Protein AF-A0A2H5Q274-F1 (afdb_monomer)

InterPro domains:
  IPR002906 Small ribosomal subunit protein eS31 [PF01599] (38-78)
  IPR002906 Small ribosomal subunit protein eS31 [SM01402] (38-78)
  IPR011332 Zinc-binding ribosomal protein [SSF57829] (36-78)
  IPR038582 Small ribosomal subunit protein eS31 eukaryotic superfamily [G3DSA:6.20.50.150] (13-79)

Foldseek 3Di:
DDDDDDDPPPPPPPPPPPPDPDDDDPDDDDDDDDPPPLCVQWDDDPPRDIDGNADQDPDPVRDDRFGFDDDPPDTHGPPD

Nearest PDB structures (foldseek):
  6zlw-assembly1_g  TM=6.996E-01  e=4.238E-06  Homo sapiens
  8q7z-assembly1_AC  TM=6.763E-01  e=1.780E-05  Gallus gallus
  7syx-assembly1_g  TM=6.773E-01  e=3.919E-05  Oryctolagus cuniculus
  6p5j-assembly1_g  TM=6.872E-01  e=4.523E-05  O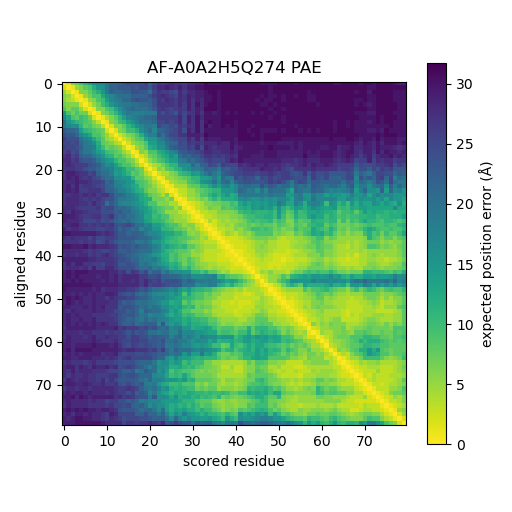ryctolagus cuniculus
  7sym-assembly1_g  TM=6.585E-01  e=6.476E-05  Oryctolagus cuniculus

pLDDT: mean 73.49, std 15.2, range [37.5, 90.44]

Secondary structure (DSSP, 8-state):
---------------------PPPPPPPPPP---TTGGGGGEEE-TTS-EEESSPBP--TTS-TT-BPEE-SS-EE----

Solvent-accessible surface area (backbone atoms only — not comparable to full-atom values): 5843 Å² total; per-residue (Å²): 134,92,83,82,90,74,89,73,76,76,84,76,73,79,77,74,78,74,75,75,86,74,77,80,76,78,78,77,84,76,86,78,85,67,82,69,63,74,60,76,42,52,48,79,49,98,79,83,49,72,45,72,76,56,56,69,49,88,51,87,87,42,51,99,83,42,58,35,46,80,53,99,90,46,75,43,70,78,87,121

Organism: Citrus unshiu (NCBI:txid55188)

Mean predicted aligned error: 16.31 Å

Sequence (80 aa):
MDFAPSALASWQGEEEKKEGIHQAQEDQTQEVEVKLAVLQFYKVYDLGKVQTLRKECHNTECGAGTFMASHFDRHYCGGD

Structure (mmCIF, N/CA/C/O backbone):
data_AF-A0A2H5Q274-F1
#
_entry.id   AF-A0A2H5Q274-F1
#
loop_
_atom_site.group_PDB
_atom_site.id
_atom_site.type_symbol
_atom_site.label_atom_id
_atom_site.label_alt_id
_atom_site.label_comp_id
_atom_site.label_asym_id
_atom_site.label_entity_id
_atom_site.label_seq_id
_atom_site.pdbx_PDB_ins_code
_atom_site.Cartn_x
_atom_site.Cartn_y
_atom_site.Cartn_z
_atom_site.occupancy
_atom_site.B_iso_or_equiv
_atom_site.auth_seq_id
_atom_site.auth_comp_id
_atom_site.auth_asym_id
_atom_site.auth_atom_id
_atom_site.pdbx_PDB_model_num
ATOM 1 N N . MET A 1 1 ? 90.909 32.087 11.107 1.00 44.06 1 MET A N 1
ATOM 2 C CA . MET A 1 1 ? 90.052 33.006 10.340 1.00 44.06 1 MET A CA 1
ATOM 3 C C . MET A 1 1 ? 88.700 32.348 10.196 1.00 44.06 1 MET A C 1
ATOM 5 O O . MET A 1 1 ? 88.558 31.402 9.434 1.00 44.06 1 MET A O 1
ATOM 9 N N . ASP A 1 2 ? 87.768 32.803 11.018 1.00 44.38 2 ASP A N 1
ATOM 10 C CA . ASP A 1 2 ? 86.355 32.454 11.019 1.00 44.38 2 ASP A CA 1
ATOM 11 C C . ASP A 1 2 ? 85.708 32.798 9.679 1.00 44.38 2 ASP A C 1
ATOM 13 O O . ASP A 1 2 ? 85.712 33.961 9.293 1.00 44.38 2 ASP A O 1
ATOM 17 N N . PHE A 1 3 ? 85.128 31.815 8.990 1.00 37.50 3 PHE A N 1
ATOM 18 C CA . PHE A 1 3 ? 84.146 32.056 7.933 1.00 37.50 3 PHE A CA 1
ATOM 19 C C . PHE A 1 3 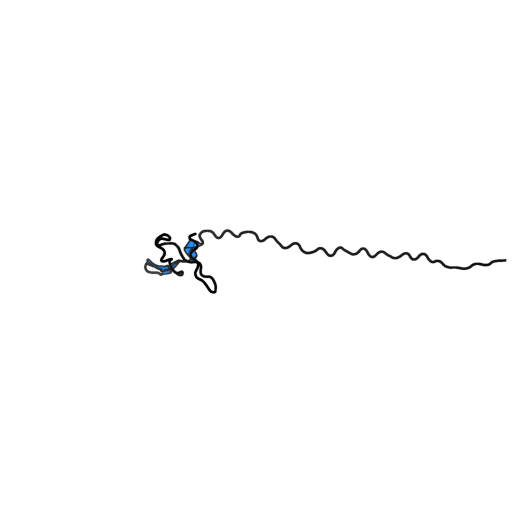? 83.230 30.839 7.788 1.00 37.50 3 PHE A C 1
ATOM 21 O O . PHE A 1 3 ? 83.580 29.878 7.111 1.00 37.50 3 PHE A O 1
ATOM 28 N N . ALA A 1 4 ? 82.065 30.892 8.437 1.00 42.66 4 ALA A N 1
ATOM 29 C CA . ALA A 1 4 ? 80.769 30.622 7.805 1.00 42.66 4 ALA A CA 1
ATOM 30 C C . ALA A 1 4 ? 79.636 30.698 8.848 1.00 42.66 4 ALA A C 1
ATOM 32 O O . ALA A 1 4 ? 79.462 29.772 9.642 1.00 42.66 4 ALA A O 1
ATOM 33 N N . PRO A 1 5 ? 78.815 31.760 8.828 1.00 61.41 5 PRO A N 1
ATOM 34 C CA . PRO A 1 5 ? 77.448 31.685 9.304 1.00 61.41 5 PRO A CA 1
ATOM 35 C C . PRO A 1 5 ? 76.596 31.097 8.174 1.00 61.41 5 PRO A C 1
ATOM 37 O O . PRO A 1 5 ? 76.624 31.595 7.054 1.00 61.41 5 PRO A O 1
ATOM 40 N N . SER A 1 6 ? 75.792 30.076 8.437 1.00 43.59 6 SER A N 1
ATOM 41 C CA . SER A 1 6 ? 74.504 29.997 7.746 1.00 43.59 6 SER A CA 1
ATOM 42 C C . SER A 1 6 ? 73.542 29.182 8.581 1.00 43.59 6 SER A C 1
ATOM 44 O O . SER A 1 6 ? 73.691 27.981 8.793 1.00 43.59 6 SER A O 1
ATOM 46 N N . ALA A 1 7 ? 72.567 29.908 9.108 1.00 51.12 7 ALA A N 1
ATOM 47 C CA . ALA A 1 7 ? 71.338 29.350 9.600 1.00 51.12 7 ALA A CA 1
ATOM 48 C C . ALA A 1 7 ? 70.701 28.518 8.481 1.00 51.12 7 ALA A C 1
ATOM 50 O O . ALA A 1 7 ? 70.174 29.062 7.515 1.00 51.12 7 ALA A O 1
ATOM 51 N N . LEU A 1 8 ? 70.723 27.202 8.632 1.00 45.59 8 LEU A N 1
ATOM 52 C CA . LEU A 1 8 ? 69.662 26.360 8.108 1.00 45.59 8 LEU A CA 1
ATOM 53 C C . LEU A 1 8 ? 68.850 25.933 9.324 1.00 45.59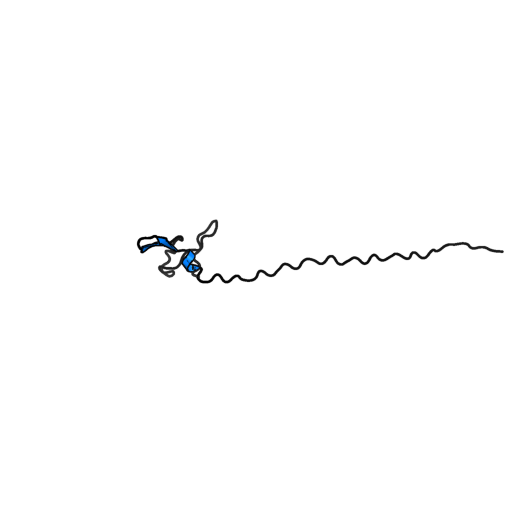 8 LEU A C 1
ATOM 55 O O . LEU A 1 8 ? 68.990 24.827 9.837 1.00 45.59 8 LEU A O 1
ATOM 59 N N . ALA A 1 9 ? 68.059 26.884 9.835 1.00 46.38 9 ALA A N 1
ATOM 60 C CA . ALA A 1 9 ? 66.954 26.576 10.726 1.00 46.38 9 ALA A CA 1
ATOM 61 C C . ALA A 1 9 ? 66.146 25.473 10.041 1.00 46.38 9 ALA A C 1
ATOM 63 O O . ALA A 1 9 ? 65.653 25.668 8.927 1.00 46.38 9 ALA A O 1
ATOM 64 N N . SER A 1 10 ? 66.125 24.287 10.650 1.00 40.50 10 SER A N 1
ATOM 65 C CA . SER A 1 10 ? 65.400 23.147 10.118 1.00 40.50 10 SER A CA 1
ATOM 66 C C . SER A 1 10 ? 63.945 23.556 9.972 1.00 40.50 10 SER A C 1
ATOM 68 O O . SER A 1 10 ? 63.307 23.945 10.950 1.00 40.50 10 SER A O 1
ATOM 70 N N . TRP A 1 11 ? 63.439 23.486 8.747 1.00 39.19 11 TRP A N 1
ATOM 71 C CA . TRP A 1 11 ? 62.028 23.628 8.443 1.00 39.19 11 TRP A CA 1
ATOM 72 C C . TRP A 1 11 ? 61.317 22.422 9.057 1.00 39.19 11 TRP A C 1
ATOM 74 O O . TRP A 1 11 ? 61.123 21.401 8.404 1.00 39.19 11 TRP A O 1
ATOM 84 N N . GLN A 1 12 ? 60.998 22.495 10.346 1.00 43.28 12 GLN A N 1
ATOM 85 C CA . GLN A 1 12 ? 60.034 21.595 10.960 1.00 43.28 12 GLN A CA 1
ATOM 86 C C . GLN A 1 12 ? 58.666 22.064 10.475 1.00 43.28 12 GLN A C 1
ATOM 88 O O . GLN A 1 12 ? 58.024 22.912 11.084 1.00 43.28 12 GLN A O 1
ATOM 93 N N . GLY A 1 13 ? 58.287 21.571 9.295 1.00 42.50 13 GLY A N 1
ATOM 94 C CA . GLY A 1 13 ? 56.909 21.606 8.844 1.00 42.50 13 GLY A CA 1
ATOM 95 C C . GLY A 1 13 ? 56.096 20.791 9.834 1.00 42.50 13 GLY A C 1
ATOM 96 O O . GLY A 1 13 ? 56.244 19.574 9.908 1.00 42.50 13 GLY A O 1
ATOM 97 N N . GLU A 1 14 ? 55.299 21.480 10.638 1.00 56.72 14 GLU A N 1
ATOM 98 C CA . GLU A 1 14 ? 54.249 20.864 11.431 1.00 56.72 14 GLU A CA 1
ATOM 99 C C . GLU A 1 14 ? 53.261 20.263 10.425 1.00 56.72 14 GLU A C 1
ATOM 101 O O . GLU A 1 14 ? 52.505 20.979 9.766 1.00 56.72 14 GLU A O 1
ATOM 106 N N . GLU A 1 15 ? 53.353 18.950 10.200 1.00 61.50 15 GLU A N 1
ATOM 107 C CA . GLU A 1 15 ? 52.345 18.225 9.438 1.00 61.50 15 GLU A CA 1
ATOM 108 C C . GLU A 1 15 ? 51.055 18.271 10.253 1.00 61.50 15 GLU A C 1
ATOM 110 O O . GLU A 1 15 ? 50.825 17.467 11.158 1.00 61.50 15 GLU A O 1
ATOM 115 N N . GLU A 1 16 ? 50.223 19.263 9.939 1.00 64.44 16 GLU A N 1
ATOM 116 C CA . GLU A 1 16 ? 48.838 19.316 10.372 1.00 64.44 16 GLU A CA 1
ATOM 117 C C . GLU A 1 16 ? 48.191 17.992 9.968 1.00 64.44 16 GLU A C 1
ATOM 119 O O . GLU A 1 16 ? 47.980 17.694 8.785 1.00 64.44 16 GLU A O 1
ATOM 124 N N . LYS A 1 17 ? 47.915 17.163 10.976 1.00 60.25 17 LYS A N 1
ATOM 125 C CA . LYS A 1 17 ? 47.155 15.935 10.821 1.00 60.25 17 LYS A CA 1
ATOM 126 C C . LYS A 1 17 ? 45.800 16.338 10.257 1.00 60.25 17 LYS A C 1
ATOM 128 O O . LYS A 1 17 ? 44.946 16.837 10.982 1.00 60.25 17 LYS A O 1
ATOM 133 N N . LYS A 1 18 ? 45.613 16.135 8.952 1.00 65.75 18 LYS A N 1
ATOM 134 C CA . LYS A 1 18 ? 44.301 16.258 8.326 1.00 65.75 18 LYS A CA 1
ATOM 135 C C . LYS A 1 18 ? 43.399 15.230 8.994 1.00 65.75 18 LYS A C 1
ATOM 137 O O . LYS A 1 18 ? 43.490 14.039 8.702 1.00 65.75 18 LYS A O 1
ATOM 142 N N . GLU A 1 19 ? 42.578 15.700 9.927 1.00 66.44 19 GLU A N 1
ATOM 143 C CA . GLU A 1 19 ? 41.411 14.981 10.420 1.00 66.44 19 GLU A CA 1
ATOM 144 C C . GLU A 1 19 ? 40.666 14.490 9.173 1.00 66.44 19 GLU A C 1
ATOM 146 O O . GLU A 1 19 ? 40.309 15.280 8.293 1.00 66.44 19 GLU A O 1
ATOM 151 N N . GLY A 1 20 ? 40.563 13.170 9.020 1.00 62.03 20 GLY A N 1
ATOM 152 C CA . GLY A 1 20 ? 39.939 12.583 7.845 1.00 62.03 20 GLY A CA 1
ATOM 153 C C . GLY A 1 20 ? 38.517 13.113 7.733 1.00 62.03 20 GLY A C 1
ATOM 154 O O . GLY A 1 20 ? 37.740 13.010 8.681 1.00 62.03 20 GLY A O 1
ATOM 155 N N . ILE A 1 21 ? 38.163 13.685 6.582 1.00 68.62 21 ILE A N 1
ATOM 156 C CA . ILE A 1 21 ? 36.764 13.984 6.289 1.00 68.62 21 ILE A CA 1
ATOM 157 C C . ILE A 1 21 ? 36.073 12.627 6.151 1.00 68.62 21 ILE A C 1
ATOM 159 O O . ILE A 1 21 ? 36.184 11.958 5.125 1.00 68.62 21 ILE A O 1
ATOM 163 N N . HIS A 1 22 ? 35.421 12.184 7.223 1.00 69.06 22 HIS A N 1
ATOM 164 C CA . HIS A 1 22 ? 34.616 10.975 7.208 1.00 69.06 22 HIS A CA 1
ATOM 165 C C . HIS A 1 22 ? 33.331 11.270 6.440 1.00 69.06 22 HIS A C 1
ATOM 167 O O . HIS A 1 22 ? 32.537 12.127 6.832 1.00 69.06 22 HIS A O 1
ATOM 173 N N . GLN A 1 23 ? 33.135 10.569 5.327 1.00 75.12 23 GLN A N 1
ATOM 174 C CA . GLN A 1 23 ? 31.879 10.626 4.597 1.00 75.12 23 GLN A CA 1
ATOM 175 C C . GLN A 1 23 ? 30.804 9.933 5.436 1.00 75.12 23 GLN A C 1
ATOM 177 O O . GLN A 1 23 ? 30.974 8.778 5.827 1.00 75.12 23 GLN A O 1
ATOM 182 N N . ALA A 1 24 ? 29.732 10.660 5.760 1.00 77.25 24 ALA A N 1
ATOM 183 C CA . ALA A 1 24 ? 28.624 10.121 6.536 1.00 77.25 24 ALA A CA 1
ATOM 184 C C . ALA A 1 24 ? 28.031 8.920 5.793 1.00 77.25 24 ALA A C 1
ATOM 186 O O . ALA A 1 24 ? 27.631 9.036 4.634 1.00 77.25 24 ALA A O 1
ATOM 187 N N . GLN A 1 25 ? 28.021 7.764 6.452 1.00 77.12 25 GLN A N 1
ATOM 188 C CA . GLN A 1 25 ? 27.389 6.572 5.911 1.00 77.12 25 GLN A CA 1
ATOM 189 C C . GLN A 1 25 ? 25.877 6.794 5.914 1.00 77.12 25 GLN A C 1
ATOM 191 O O . GLN A 1 25 ? 25.308 7.121 6.956 1.00 77.12 25 GLN A O 1
ATOM 196 N N . GLU A 1 26 ? 25.241 6.655 4.751 1.00 80.19 26 GLU A N 1
ATOM 197 C CA . GLU A 1 26 ? 23.785 6.726 4.654 1.00 80.19 26 GLU A CA 1
ATOM 198 C C . GLU A 1 26 ? 23.171 5.602 5.494 1.00 80.19 26 GLU A C 1
ATOM 200 O O . GLU A 1 26 ? 23.567 4.436 5.388 1.00 80.19 26 GLU A O 1
ATOM 205 N N . ASP A 1 27 ? 22.236 5.974 6.372 1.00 80.31 27 ASP A N 1
ATOM 206 C CA . ASP A 1 27 ? 21.508 5.016 7.194 1.00 80.31 27 ASP A CA 1
ATOM 207 C C . ASP A 1 27 ? 20.695 4.100 6.274 1.00 80.31 27 ASP A C 1
ATOM 209 O O . ASP A 1 27 ? 19.962 4.555 5.387 1.00 80.31 27 ASP A O 1
ATOM 213 N N . GLN A 1 28 ? 20.876 2.794 6.449 1.00 84.31 28 GLN A N 1
ATOM 214 C CA . GLN A 1 28 ? 20.131 1.816 5.677 1.00 84.31 28 GLN A CA 1
ATOM 215 C C . GLN A 1 28 ? 18.673 1.872 6.120 1.00 84.31 28 GLN A C 1
ATOM 217 O O . GLN A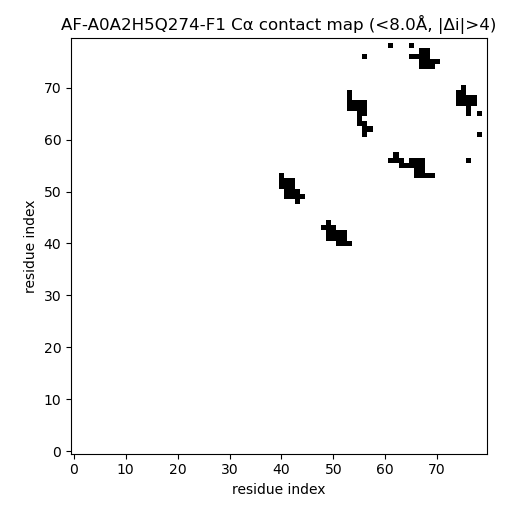 1 28 ? 18.349 1.556 7.263 1.00 84.31 28 GLN A O 1
ATOM 222 N N . THR A 1 29 ? 17.787 2.247 5.195 1.00 83.56 29 THR A N 1
ATOM 223 C CA . THR A 1 29 ? 16.352 2.303 5.478 1.00 83.56 29 THR A CA 1
ATOM 224 C C . THR A 1 29 ? 15.873 0.942 5.972 1.00 83.56 29 THR A C 1
ATOM 226 O O . THR A 1 29 ? 15.941 -0.052 5.251 1.00 83.56 29 THR A O 1
ATOM 229 N N . GLN A 1 30 ? 15.385 0.911 7.210 1.00 82.75 30 GLN A N 1
ATOM 230 C CA . GLN A 1 30 ? 14.776 -0.278 7.788 1.00 82.75 30 GLN A CA 1
ATOM 231 C C . GLN A 1 30 ? 13.351 -0.431 7.257 1.00 82.75 30 GLN A C 1
ATOM 233 O O . GLN A 1 30 ? 12.588 0.539 7.200 1.00 82.75 30 GLN A O 1
ATOM 238 N N . GLU A 1 31 ? 12.982 -1.652 6.874 1.00 82.88 31 GLU A N 1
ATOM 239 C CA . GLU A 1 31 ? 11.626 -1.945 6.423 1.00 82.88 31 GLU A CA 1
ATOM 240 C C . GLU A 1 31 ? 10.645 -1.830 7.591 1.00 82.88 31 GLU A C 1
ATOM 242 O O . GLU A 1 31 ? 10.752 -2.522 8.606 1.00 82.88 31 GLU A O 1
ATOM 247 N N . VAL A 1 32 ? 9.663 -0.940 7.440 1.00 85.06 32 VAL A N 1
ATOM 248 C CA . VAL A 1 32 ? 8.560 -0.816 8.391 1.00 85.06 32 VAL A CA 1
ATOM 249 C C . VAL A 1 32 ? 7.448 -1.757 7.956 1.00 85.06 32 VAL A C 1
ATOM 251 O O . VAL A 1 32 ? 6.770 -1.524 6.954 1.00 85.06 32 VAL A O 1
ATOM 254 N N . GLU A 1 33 ? 7.230 -2.815 8.732 1.00 82.00 33 GLU A N 1
ATOM 255 C CA . GLU A 1 33 ? 6.117 -3.728 8.498 1.00 82.00 33 GLU A CA 1
ATOM 256 C C . GLU A 1 33 ? 4.797 -3.074 8.928 1.00 82.00 33 GLU A C 1
ATOM 258 O O . GLU A 1 33 ? 4.488 -2.931 10.116 1.00 82.00 33 GLU A O 1
ATOM 263 N N . VAL A 1 34 ? 3.980 -2.695 7.946 1.00 83.31 34 VAL A N 1
ATOM 264 C CA . VAL A 1 34 ? 2.623 -2.209 8.198 1.00 83.31 34 VAL A CA 1
ATOM 265 C C . VAL A 1 34 ? 1.670 -3.397 8.221 1.00 83.31 34 VAL A C 1
ATOM 267 O O . VAL A 1 34 ? 1.199 -3.880 7.188 1.00 83.31 34 VAL A O 1
ATOM 270 N N . LYS A 1 35 ? 1.361 -3.867 9.430 1.00 84.88 35 LYS A N 1
ATOM 271 C CA . LYS A 1 35 ? 0.382 -4.939 9.636 1.00 84.88 35 LYS A CA 1
ATOM 272 C C . LY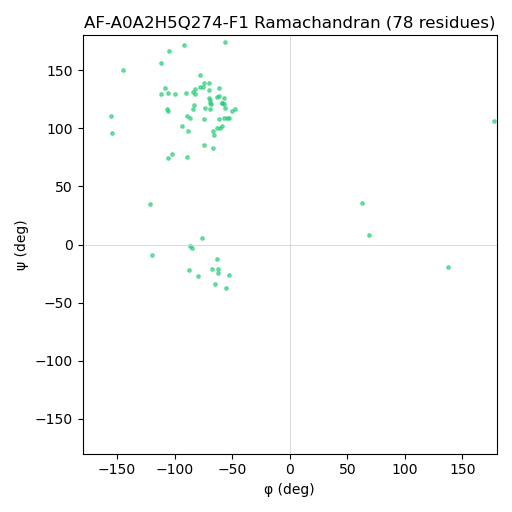S A 1 35 ? -0.989 -4.497 9.120 1.00 84.88 35 LYS A C 1
ATOM 274 O O . LYS A 1 35 ? -1.447 -3.400 9.429 1.00 84.88 35 LYS A O 1
ATOM 279 N N . LEU A 1 36 ? -1.655 -5.383 8.375 1.00 83.81 36 LEU A N 1
ATOM 280 C CA . LEU A 1 36 ? -3.033 -5.206 7.892 1.00 83.81 36 LEU A CA 1
ATOM 281 C C . LEU A 1 36 ? -3.252 -4.018 6.931 1.00 83.81 36 LEU A C 1
ATOM 283 O O . LEU A 1 36 ? -4.329 -3.420 6.915 1.00 83.81 36 LEU A O 1
ATOM 287 N N . ALA A 1 37 ? -2.279 -3.724 6.065 1.00 83.00 37 ALA A N 1
ATOM 288 C CA . ALA A 1 37 ? -2.357 -2.637 5.079 1.00 83.00 37 ALA A CA 1
ATOM 289 C C . ALA A 1 37 ? -3.618 -2.661 4.180 1.00 83.00 37 ALA A C 1
ATOM 291 O O . ALA A 1 37 ? -4.080 -1.618 3.723 1.00 83.00 37 ALA A O 1
ATOM 292 N N . VAL A 1 38 ? -4.221 -3.835 3.960 1.00 83.50 38 VAL A N 1
ATOM 293 C CA . VAL A 1 38 ? -5.429 -4.001 3.129 1.00 83.50 38 VAL A CA 1
ATOM 294 C C . VAL A 1 38 ? -6.655 -3.292 3.720 1.00 83.50 38 VAL A C 1
ATOM 296 O O . VAL A 1 38 ? -7.477 -2.760 2.974 1.00 83.50 38 VAL A O 1
ATOM 299 N N . LEU A 1 39 ? -6.781 -3.232 5.050 1.00 86.19 39 LEU A N 1
ATOM 300 C CA . LEU A 1 39 ? -7.933 -2.598 5.703 1.00 86.19 39 LEU A CA 1
ATOM 301 C C . LEU A 1 39 ? -7.980 -1.082 5.489 1.00 86.19 39 LEU A C 1
ATOM 303 O O . LEU A 1 39 ? -9.056 -0.494 5.546 1.00 86.19 39 LEU A O 1
ATOM 307 N N . GLN A 1 40 ? -6.847 -0.457 5.165 1.00 85.44 40 GLN A N 1
ATOM 308 C CA . GLN A 1 40 ? -6.779 0.976 4.885 1.00 85.44 40 GLN A CA 1
ATOM 309 C C . GLN A 1 40 ? -7.618 1.386 3.662 1.00 85.44 40 GLN A C 1
ATOM 311 O O . GLN A 1 40 ? -7.987 2.552 3.535 1.00 85.44 40 GLN A O 1
ATOM 316 N N . PHE A 1 41 ? -7.940 0.452 2.760 1.00 86.62 41 PHE A N 1
ATOM 317 C CA . PHE A 1 41 ? -8.709 0.741 1.543 1.00 86.62 41 PHE A CA 1
ATOM 318 C C . PHE A 1 41 ? -10.225 0.722 1.743 1.00 86.62 41 PHE A C 1
ATOM 320 O O . PHE A 1 41 ? -10.960 1.047 0.808 1.00 86.62 41 PHE A O 1
ATOM 327 N N . TYR A 1 42 ? -10.694 0.392 2.945 1.00 88.38 42 TYR A N 1
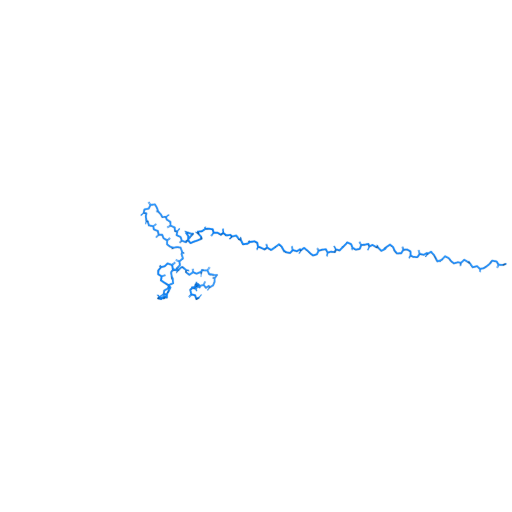ATOM 328 C CA . TYR A 1 42 ? -12.110 0.315 3.269 1.00 88.38 42 TYR A CA 1
ATO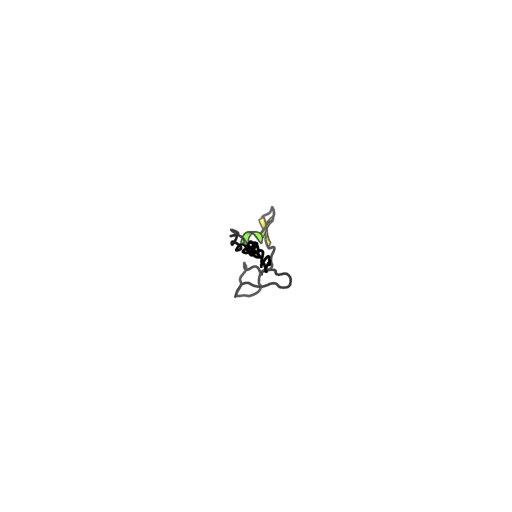M 329 C C . TYR A 1 42 ? -12.503 1.423 4.238 1.00 88.38 42 TYR A C 1
ATOM 331 O O . TYR A 1 42 ? -11.904 1.595 5.298 1.00 88.38 42 TYR A O 1
ATOM 339 N N . LYS A 1 43 ? -13.565 2.153 3.897 1.00 88.38 43 LYS A N 1
ATOM 340 C CA . LYS A 1 43 ? -14.208 3.096 4.810 1.00 88.38 43 LYS A CA 1
ATOM 341 C C . LYS A 1 43 ? -15.536 2.514 5.274 1.00 88.38 43 LYS A C 1
ATOM 343 O O . LYS A 1 43 ? -16.439 2.294 4.464 1.00 88.38 43 LYS A O 1
ATOM 348 N N . VAL A 1 44 ? -15.637 2.259 6.575 1.00 88.75 44 VAL A N 1
ATOM 349 C CA . VAL A 1 44 ? -16.858 1.760 7.216 1.00 88.75 44 VAL A CA 1
ATOM 350 C C . VAL A 1 44 ? -17.699 2.953 7.664 1.00 88.75 44 VAL A C 1
ATOM 352 O O . VAL A 1 44 ? -17.182 3.876 8.290 1.00 88.75 44 VAL A O 1
ATOM 355 N N . TYR A 1 45 ? -18.982 2.941 7.314 1.00 90.44 45 TYR A N 1
ATOM 356 C CA . TYR A 1 45 ? -19.977 3.902 7.794 1.00 90.44 45 TYR A CA 1
ATOM 357 C C . TYR A 1 45 ? -20.895 3.251 8.840 1.00 90.44 45 TYR A C 1
ATOM 359 O O . TYR A 1 45 ? -20.960 2.026 8.939 1.00 90.44 45 TYR A O 1
ATOM 367 N N . ASP A 1 46 ? -21.666 4.069 9.560 1.00 82.69 46 ASP A N 1
ATOM 368 C CA . ASP A 1 46 ? -22.455 3.669 10.741 1.00 82.69 46 ASP A CA 1
ATOM 369 C C . ASP A 1 46 ? -23.567 2.630 10.478 1.00 82.69 46 ASP A C 1
ATOM 371 O O . ASP A 1 46 ? -24.111 2.050 11.413 1.00 82.69 46 ASP A O 1
ATOM 375 N N . LEU A 1 47 ? -23.914 2.364 9.213 1.00 78.31 47 LEU A N 1
ATOM 376 C CA . LEU A 1 47 ? -25.052 1.518 8.815 1.00 78.31 47 LEU A CA 1
ATOM 377 C C . LEU A 1 47 ? -24.648 0.309 7.958 1.00 78.31 47 LEU A C 1
ATOM 379 O O . LEU A 1 47 ? -25.356 -0.068 7.027 1.00 78.31 47 LEU A O 1
ATOM 383 N N . GLY A 1 48 ? -23.476 -0.279 8.216 1.00 79.50 48 GLY A N 1
ATOM 384 C CA . GLY A 1 48 ? -23.032 -1.504 7.528 1.00 79.50 48 GLY A CA 1
ATOM 385 C C . GLY A 1 48 ? -22.705 -1.313 6.042 1.00 79.50 48 GLY A C 1
ATOM 386 O O . GLY A 1 48 ? -22.447 -2.279 5.327 1.00 79.50 48 GLY A O 1
ATOM 387 N N . LYS A 1 49 ? -22.684 -0.063 5.568 1.00 84.69 49 LYS A N 1
ATOM 388 C CA . LYS A 1 49 ? -22.223 0.286 4.229 1.00 84.69 49 LYS A CA 1
ATOM 389 C C . LYS A 1 49 ? -20.707 0.428 4.260 1.00 84.69 49 LYS A C 1
ATOM 391 O O . LYS A 1 49 ? -20.176 1.317 4.926 1.00 84.69 49 LYS A O 1
ATOM 396 N N . VAL A 1 50 ? -20.026 -0.428 3.510 1.00 86.56 50 VAL A N 1
ATOM 397 C CA . VAL A 1 50 ? -18.584 -0.335 3.277 1.00 86.56 50 VAL A CA 1
ATOM 398 C C . VAL A 1 50 ? -18.368 0.312 1.915 1.00 86.56 50 VAL A C 1
ATOM 400 O O . VAL A 1 50 ? -18.985 -0.095 0.932 1.00 86.56 50 VAL A O 1
ATOM 403 N N . GLN A 1 51 ? -17.530 1.345 1.857 1.00 86.44 51 GLN A N 1
ATOM 404 C CA . GLN A 1 51 ? -17.082 1.928 0.591 1.00 86.44 51 GLN A CA 1
ATOM 405 C C . GLN A 1 51 ? -15.616 1.572 0.348 1.00 86.44 51 GLN A C 1
ATOM 407 O O . GLN A 1 51 ? -14.788 1.689 1.256 1.00 86.44 51 GLN A O 1
ATOM 412 N N . THR A 1 52 ? -15.308 1.155 -0.878 1.00 86.06 52 THR A N 1
ATOM 413 C CA . THR A 1 52 ? -13.943 0.932 -1.360 1.00 86.06 52 THR A CA 1
ATOM 414 C C . THR A 1 52 ? -13.340 2.255 -1.834 1.00 86.06 52 THR A C 1
ATOM 416 O O . THR A 1 52 ? -13.967 3.021 -2.563 1.00 86.06 52 THR A O 1
ATOM 419 N N . LEU A 1 53 ? -12.122 2.561 -1.378 1.00 86.94 53 LEU A N 1
ATOM 420 C CA . LEU A 1 53 ? -11.424 3.814 -1.703 1.00 86.94 53 LEU A CA 1
ATOM 421 C C . LEU A 1 53 ? -10.604 3.724 -2.998 1.00 86.94 53 LEU A C 1
ATOM 423 O O . LEU A 1 53 ? -10.281 4.747 -3.599 1.00 86.94 53 LEU A O 1
ATOM 427 N N . ARG A 1 54 ? -10.239 2.508 -3.417 1.00 86.50 54 ARG A N 1
ATOM 428 C CA . ARG A 1 54 ? -9.471 2.234 -4.639 1.00 86.50 54 ARG A CA 1
ATOM 429 C C . ARG A 1 54 ? -10.331 1.516 -5.669 1.00 86.50 54 ARG A C 1
ATOM 431 O O . ARG A 1 54 ? -11.298 0.845 -5.323 1.00 86.50 54 ARG A O 1
ATOM 438 N N . LYS A 1 55 ? -9.947 1.654 -6.939 1.00 84.88 55 LYS A N 1
ATOM 439 C CA . LYS A 1 55 ? -10.611 0.978 -8.057 1.00 84.88 55 LYS A CA 1
ATOM 440 C C . LYS A 1 55 ? -10.243 -0.504 -8.085 1.00 84.88 55 LYS A C 1
ATOM 442 O O . LYS A 1 55 ? -9.081 -0.863 -7.876 1.00 84.88 55 LYS A O 1
ATOM 447 N N . GLU A 1 56 ? -11.238 -1.328 -8.370 1.00 82.56 56 GLU A N 1
ATOM 448 C CA . GLU A 1 56 ? -11.074 -2.756 -8.627 1.00 82.56 56 GLU A CA 1
ATOM 449 C C . GLU A 1 56 ? -10.541 -2.973 -10.050 1.00 82.56 56 GLU A C 1
ATOM 451 O O . GLU A 1 56 ? -10.827 -2.191 -10.964 1.00 82.56 56 GLU A O 1
ATOM 456 N N . CYS A 1 57 ? -9.719 -4.007 -10.233 1.00 80.56 57 CYS A N 1
ATOM 457 C CA . CYS A 1 57 ? -9.247 -4.394 -11.556 1.00 80.56 57 CYS A CA 1
ATOM 458 C C . CYS A 1 57 ? -10.366 -5.118 -12.323 1.00 80.56 57 CYS A C 1
ATOM 460 O O . CYS A 1 57 ? -11.024 -5.995 -11.779 1.00 80.56 57 CYS A O 1
ATOM 462 N N . HIS A 1 58 ? -10.566 -4.773 -13.598 1.00 75.81 58 HIS A N 1
ATOM 463 C CA . HIS A 1 58 ? -11.584 -5.402 -14.454 1.00 75.81 58 HIS A CA 1
ATOM 464 C C . HIS A 1 58 ? -11.084 -6.683 -15.144 1.00 75.81 58 HIS A C 1
ATOM 466 O O . HIS A 1 58 ? -11.819 -7.279 -15.931 1.00 75.81 58 HIS A O 1
ATOM 472 N N . ASN A 1 59 ? -9.823 -7.073 -14.923 1.00 76.06 59 ASN A N 1
ATOM 473 C CA . ASN A 1 59 ? -9.254 -8.265 -15.541 1.00 76.06 59 ASN A CA 1
ATOM 474 C C . ASN A 1 59 ? -9.894 -9.521 -14.931 1.00 76.06 59 ASN A C 1
ATOM 476 O O . ASN A 1 59 ? -9.971 -9.643 -13.713 1.00 76.06 59 ASN A O 1
ATOM 480 N N . THR A 1 60 ? -10.319 -10.472 -15.763 1.00 73.00 60 THR A N 1
ATOM 481 C CA . THR A 1 60 ? -10.986 -11.709 -15.322 1.00 73.00 60 THR A CA 1
ATOM 482 C C . THR A 1 60 ? -10.110 -12.589 -14.434 1.00 73.00 60 THR A C 1
ATOM 484 O O . THR A 1 60 ? -10.636 -13.363 -13.640 1.00 73.00 60 THR A O 1
ATOM 487 N N . GLU A 1 61 ? -8.787 -12.463 -14.546 1.00 75.06 61 GLU A N 1
ATOM 488 C CA . GLU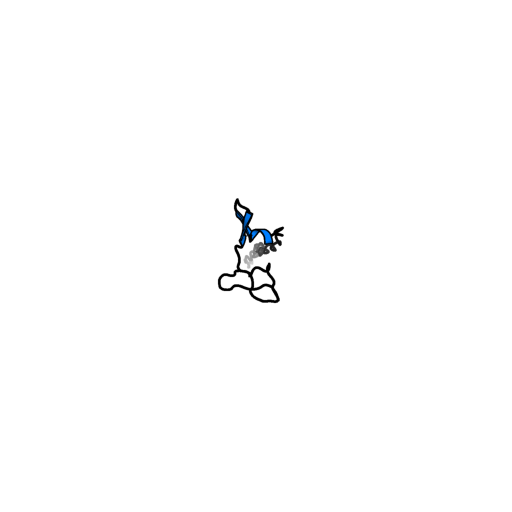 A 1 61 ? -7.824 -13.187 -13.706 1.00 75.06 61 GLU A CA 1
ATOM 489 C C . GLU A 1 61 ? -7.654 -12.549 -12.321 1.00 75.06 61 GLU A C 1
ATOM 491 O O . GLU A 1 61 ? -7.366 -13.226 -11.336 1.00 75.06 61 GLU A O 1
ATOM 496 N N . CYS A 1 62 ? -7.887 -11.240 -12.225 1.00 70.56 62 CYS A N 1
ATOM 497 C CA . CYS A 1 62 ? -7.733 -10.469 -11.004 1.00 70.56 62 CYS A CA 1
ATOM 498 C C . CYS A 1 62 ? -9.121 -10.230 -10.403 1.00 70.56 62 CYS A C 1
ATOM 500 O O . CYS A 1 62 ? -9.727 -9.181 -10.598 1.00 70.56 62 CYS A O 1
ATOM 502 N N . GLY A 1 63 ? -9.651 -11.263 -9.744 1.00 70.56 63 GLY A N 1
ATOM 503 C CA . GLY A 1 63 ? -11.019 -11.284 -9.224 1.00 70.56 63 GLY A CA 1
ATOM 504 C C . GLY A 1 63 ? -11.375 -10.140 -8.261 1.00 70.56 63 GLY A C 1
ATOM 505 O O . GLY A 1 63 ? -10.537 -9.336 -7.843 1.00 70.56 63 GLY A O 1
ATOM 506 N N . ALA A 1 64 ? -12.655 -10.094 -7.876 1.00 68.94 64 ALA A N 1
ATOM 507 C CA . ALA A 1 64 ? -13.191 -9.097 -6.951 1.00 68.94 64 ALA A CA 1
ATOM 508 C C . ALA A 1 64 ? -12.430 -9.137 -5.612 1.00 68.94 64 ALA A C 1
ATOM 510 O O . ALA A 1 64 ? -12.541 -10.098 -4.850 1.00 68.94 64 ALA A O 1
ATOM 511 N N . GLY A 1 65 ? -11.619 -8.109 -5.355 1.00 73.38 65 GLY A N 1
ATOM 512 C CA . GLY A 1 65 ? -10.729 -8.033 -4.192 1.00 73.38 65 GLY A CA 1
ATOM 513 C C . GLY A 1 65 ? -9.328 -7.500 -4.498 1.00 73.38 65 GLY A C 1
ATOM 514 O O . GLY A 1 65 ? -8.663 -7.011 -3.583 1.00 73.38 65 GLY A O 1
ATOM 515 N N . THR A 1 66 ? -8.890 -7.516 -5.764 1.00 80.12 66 THR A N 1
ATOM 516 C CA . THR A 1 66 ? -7.616 -6.888 -6.144 1.00 80.12 66 THR A CA 1
ATOM 517 C C . THR A 1 66 ? -7.795 -5.407 -6.461 1.00 80.12 66 THR A C 1
ATOM 519 O 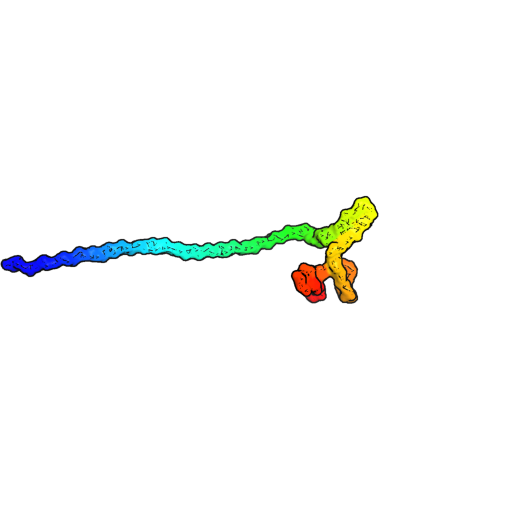O . THR A 1 66 ? -8.339 -5.018 -7.500 1.00 80.12 66 THR A O 1
ATOM 522 N N . PHE A 1 67 ? -7.284 -4.561 -5.567 1.00 82.75 67 PHE A N 1
ATOM 523 C CA . PHE A 1 67 ? -7.237 -3.116 -5.766 1.00 82.75 67 PHE A CA 1
ATOM 524 C C . PHE A 1 67 ? -6.042 -2.716 -6.623 1.00 82.75 67 PHE A C 1
ATOM 526 O O . PHE A 1 67 ? -4.908 -3.117 -6.363 1.00 82.75 67 PHE A O 1
ATOM 533 N N . MET A 1 68 ? -6.283 -1.854 -7.605 1.00 86.19 68 MET A N 1
ATOM 534 C CA . MET A 1 68 ? -5.204 -1.277 -8.400 1.00 86.19 68 MET A CA 1
ATOM 535 C C . MET A 1 68 ? -4.377 -0.300 -7.551 1.00 86.19 68 MET A C 1
ATOM 537 O O . MET A 1 68 ? -4.918 0.500 -6.779 1.00 86.19 68 MET A O 1
ATOM 541 N N . ALA A 1 69 ? -3.056 -0.337 -7.710 1.00 87.00 69 ALA A N 1
ATOM 542 C CA . ALA A 1 69 ? -2.156 0.652 -7.140 1.00 87.00 69 ALA A CA 1
ATOM 543 C C . ALA A 1 69 ? -2.339 1.990 -7.868 1.00 87.00 69 ALA A C 1
ATOM 545 O O . ALA A 1 69 ? -2.243 2.059 -9.094 1.00 87.00 69 ALA A O 1
ATOM 546 N N . SER A 1 70 ? -2.603 3.053 -7.107 1.00 85.00 70 SER A N 1
ATOM 547 C CA . SER A 1 70 ? -2.720 4.413 -7.634 1.00 85.00 70 SER A CA 1
ATOM 548 C C . SER A 1 70 ? -1.367 5.105 -7.520 1.00 85.00 70 SER A C 1
ATOM 550 O O . SER A 1 70 ? -0.987 5.550 -6.438 1.00 85.00 70 SER A O 1
ATOM 552 N N . HIS A 1 71 ? -0.646 5.192 -8.632 1.00 86.56 71 HIS A N 1
ATOM 553 C CA . HIS A 1 71 ? 0.496 6.090 -8.775 1.00 86.56 71 HIS A CA 1
ATOM 554 C C . HIS A 1 71 ? 0.027 7.433 -9.353 1.00 86.56 71 HIS A C 1
ATOM 556 O O . HIS A 1 71 ? -1.134 7.579 -9.730 1.00 86.56 71 HIS A O 1
ATOM 562 N N . PHE A 1 72 ? 0.916 8.427 -9.388 1.00 83.56 72 PHE A N 1
ATOM 563 C CA . PHE A 1 72 ? 0.583 9.801 -9.783 1.00 83.56 72 PHE A CA 1
ATOM 564 C C . PHE A 1 72 ? -0.075 9.899 -11.171 1.00 83.56 72 PHE A C 1
ATOM 566 O O . PHE A 1 72 ? -1.002 10.678 -11.363 1.00 83.56 72 PHE A O 1
ATOM 573 N N . ASP A 1 73 ? 0.375 9.082 -12.118 1.00 87.25 73 ASP A N 1
ATOM 574 C CA . ASP A 1 73 ? -0.021 9.131 -13.526 1.00 87.25 73 ASP A CA 1
ATOM 575 C C . ASP A 1 73 ? -0.680 7.839 -14.030 1.00 87.25 73 ASP A C 1
ATOM 577 O O . ASP A 1 73 ? -1.209 7.802 -15.141 1.00 87.25 73 ASP A O 1
ATOM 581 N N . ARG A 1 74 ? -0.671 6.766 -13.230 1.00 85.38 74 ARG A N 1
ATOM 582 C CA . ARG A 1 74 ? -1.109 5.437 -13.668 1.00 85.38 74 ARG A CA 1
ATOM 583 C C . ARG A 1 74 ? -1.812 4.648 -12.576 1.00 85.38 74 ARG A C 1
ATOM 585 O O . ARG A 1 74 ? -1.493 4.756 -11.393 1.00 85.38 74 ARG A O 1
ATOM 592 N N . HIS A 1 75 ? -2.733 3.794 -13.011 1.00 86.12 75 HIS A N 1
ATOM 593 C CA . HIS A 1 75 ? -3.324 2.755 -12.176 1.00 86.12 75 HIS A CA 1
ATOM 594 C C . HIS A 1 75 ? -2.721 1.424 -12.611 1.00 86.12 75 HIS A C 1
ATOM 596 O O . HIS A 1 75 ? -2.923 1.007 -13.749 1.00 86.12 75 HIS A O 1
ATOM 602 N N . TYR A 1 76 ? -1.958 0.788 -11.729 1.00 85.88 76 TYR A N 1
ATOM 603 C CA . TYR A 1 76 ? -1.279 -0.470 -12.023 1.00 85.88 76 TYR A CA 1
ATOM 604 C C . TYR A 1 76 ? -1.992 -1.626 -11.322 1.00 85.88 76 TYR A C 1
ATOM 606 O O . TYR A 1 76 ? -2.290 -1.541 -10.128 1.00 85.88 76 TYR A O 1
ATOM 614 N N . CYS A 1 77 ? -2.287 -2.696 -12.056 1.00 83.00 77 CYS A N 1
ATOM 615 C CA . CYS A 1 77 ? -2.703 -3.948 -11.442 1.00 83.00 77 CYS A CA 1
ATOM 616 C C . CYS A 1 77 ? -1.433 -4.687 -11.022 1.00 83.00 77 CYS A C 1
ATOM 618 O O . CYS A 1 77 ? -0.589 -4.958 -11.861 1.00 83.00 77 CYS A O 1
ATOM 620 N N . GLY A 1 78 ? -1.280 -4.978 -9.731 1.00 75.94 78 GLY A N 1
ATOM 621 C CA . GLY A 1 78 ? -0.125 -5.734 -9.233 1.00 75.94 78 GLY A CA 1
ATOM 622 C C . GLY A 1 78 ? -0.198 -7.238 -9.508 1.00 75.94 78 GLY A C 1
ATOM 623 O O . GLY A 1 78 ? 0.621 -7.964 -8.965 1.00 75.94 78 GLY A O 1
ATOM 624 N N . GLY A 1 79 ? -1.209 -7.698 -10.253 1.00 65.62 79 GLY A N 1
ATOM 625 C CA . GLY A 1 79 ? -1.378 -9.094 -10.637 1.00 65.62 79 GLY A CA 1
ATOM 626 C C . GLY A 1 79 ? -0.658 -9.386 -11.947 1.00 65.62 79 GLY A C 1
ATOM 627 O O . GLY A 1 79 ? -1.321 -9.486 -12.973 1.00 65.62 79 GLY A O 1
ATOM 628 N N . ASP A 1 80 ? 0.666 -9.484 -11.862 1.00 49.62 80 ASP A N 1
ATOM 629 C CA . ASP A 1 80 ? 1.556 -10.260 -12.734 1.00 49.62 80 ASP A CA 1
ATOM 630 C C . ASP A 1 80 ? 2.546 -11.002 -11.821 1.00 49.62 80 ASP A C 1
ATOM 632 O O . ASP A 1 80 ? 3.043 -10.359 -10.862 1.00 49.62 80 ASP A O 1
#

Radius of gyration: 35.39 Å; Cα contacts (8 Å, |Δi|>4): 49; chains: 1; bounding box: 115×46×27 Å